Protein AF-A0AA41N9F9-F1 (afdb_monomer)

Foldseek 3Di:
DDPDPPPPPDDWDKDKDWDDDPFKIWIWMQIPVFKIKIKIWGNPDPFKIKMWIWMDGVPDIKTKIKMWGHPDPFKIWIWMAIPQGKIKIKIWGDPDVFKIKIKMWIARRVPNVDPDIDIDIDIGGDDDPPDDDDDDDDDDDD

Solvent-accessible surface area (backbone atoms only — not comparable to full-atom values): 8236 Å² total; per-residue (Å²): 137,84,80,79,77,74,77,74,74,79,80,83,47,73,48,76,54,71,50,77,58,99,46,41,36,42,40,35,35,33,40,69,87,55,38,39,37,37,37,40,40,35,49,78,52,100,41,36,36,38,35,39,39,39,36,38,40,91,95,47,76,49,41,36,43,35,39,38,36,47,80,44,102,50,28,37,42,32,43,35,40,36,80,85,38,39,39,36,41,37,40,37,36,50,79,53,97,38,34,37,42,34,41,36,38,42,38,44,63,85,51,68,89,52,90,83,62,48,75,49,78,45,79,47,78,48,86,80,85,86,78,80,81,94,85,85,72,94,80,80,92,127

Mean predicted aligned error: 10.53 Å

Radius of gyration: 23.29 Å; Cα contacts (8 Å, |Δi|>4): 265; chains: 1; bounding box: 56×52×60 Å

Secondary structure (DSSP, 8-state):
-------------EEEEEEE-SSEEEEEEEETTTEEEEEEEEE-SSSEEEEEEEEEETTEEEEEEEEEEEEETTEEEEEEEETT-EEEEEEEEEEETTEEEEEEEEEESSSTTSS--EEEEEEEE--------S-S------

pLDDT: mean 84.77, std 20.01, range [31.11, 98.5]

Nearest PDB structures (foldseek):
  5xdo-assembly1_B  TM=9.047E-01  e=8.700E-14  Homo sapiens
  7tcv-assembly1_XXX-2  TM=9.649E-01  e=5.721E-13  Mus musculus
  7nie-assembly1_C  TM=9.555E-01  e=2.739E-11  Sus scrofa
  4bum-assembly1_X-2  TM=9.420E-01  e=3.191E-11  Danio rerio
  6tir-assembly1_A  TM=8.338E-01  e=9.895E-12  Homo sapiens

Sequence (142 aa):
MNSEMALSQGTQSNFTVGYKTVKFQLHTNVNDRTEFGGSIYQKVNKKLETTIYLTWTAGNTCFEIATNYQIHPDACFSAKVNNSSLIVLVYIQILNSGVKLTLSALLDGKNFKASGHKLGLGLEFQAEMNTLPSLILDYFAI

Structure (mmCIF, N/CA/C/O backbone):
data_AF-A0AA41N9F9-F1
#
_entry.id   AF-A0AA41N9F9-F1
#
loop_
_atom_site.group_PDB
_atom_site.id
_atom_site.type_symbol
_atom_site.label_atom_id
_atom_site.label_alt_id
_atom_site.label_comp_id
_atom_site.labe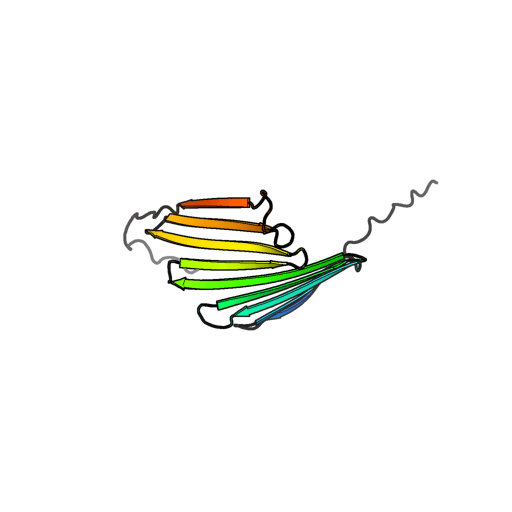l_asym_id
_atom_site.label_entity_id
_atom_site.label_seq_id
_atom_site.pdbx_PDB_ins_code
_atom_site.Cartn_x
_atom_site.Cartn_y
_atom_site.Cartn_z
_atom_site.occupancy
_atom_site.B_iso_or_equiv
_atom_site.auth_seq_id
_atom_site.auth_comp_id
_atom_site.auth_asym_id
_atom_site.auth_atom_id
_atom_site.pdbx_PDB_model_num
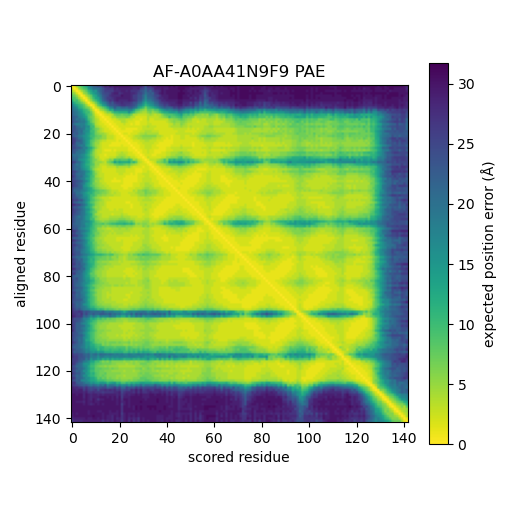ATOM 1 N N . MET A 1 1 ? 29.776 31.898 -41.547 1.00 36.81 1 MET A N 1
ATOM 2 C CA . MET A 1 1 ? 28.355 31.645 -41.240 1.00 36.81 1 MET A CA 1
ATOM 3 C C . MET A 1 1 ? 28.290 30.268 -40.599 1.00 36.81 1 MET A C 1
ATOM 5 O O . MET A 1 1 ? 28.230 29.281 -41.315 1.00 36.81 1 MET A O 1
ATOM 9 N N . ASN A 1 2 ? 28.458 30.198 -39.275 1.00 31.11 2 ASN A N 1
ATOM 10 C CA . ASN A 1 2 ? 28.388 28.941 -38.528 1.00 31.11 2 ASN A CA 1
ATOM 11 C C . ASN A 1 2 ? 26.936 28.754 -38.096 1.00 31.11 2 ASN A C 1
ATOM 13 O O . ASN A 1 2 ? 26.455 29.500 -37.249 1.00 31.11 2 ASN A O 1
ATOM 17 N N . SER A 1 3 ? 26.229 27.808 -38.709 1.00 31.16 3 SER A N 1
ATOM 18 C CA . SER A 1 3 ? 24.944 27.352 -38.191 1.00 31.16 3 SER A CA 1
ATOM 19 C C . SER A 1 3 ? 25.225 26.375 -37.053 1.00 31.16 3 SER A C 1
ATOM 21 O O . SER A 1 3 ? 25.568 25.217 -37.297 1.00 31.16 3 SER A O 1
ATOM 23 N N . GLU A 1 4 ? 25.123 26.848 -35.814 1.00 39.88 4 GLU A N 1
ATOM 24 C CA . GLU A 1 4 ? 24.995 25.962 -34.663 1.00 39.88 4 GLU A CA 1
ATOM 25 C C . GLU A 1 4 ? 23.732 25.120 -34.861 1.00 39.88 4 GLU A C 1
ATOM 27 O O . GLU A 1 4 ? 22.610 25.624 -34.901 1.00 39.88 4 GLU A O 1
ATOM 32 N N . MET A 1 5 ? 23.931 23.820 -35.059 1.00 39.16 5 MET A N 1
ATOM 33 C CA . MET A 1 5 ? 22.862 22.838 -35.070 1.00 39.16 5 MET A CA 1
ATOM 34 C C . MET A 1 5 ? 22.414 22.700 -33.613 1.00 39.16 5 MET A C 1
ATOM 36 O O . MET A 1 5 ? 23.044 21.991 -32.830 1.00 39.16 5 MET A O 1
ATOM 40 N N . ALA A 1 6 ? 21.385 23.456 -33.223 1.00 46.19 6 ALA A N 1
ATOM 41 C CA . ALA A 1 6 ? 20.743 23.286 -31.931 1.00 46.19 6 ALA A CA 1
ATOM 42 C C . ALA A 1 6 ? 20.308 21.819 -31.828 1.00 46.19 6 ALA A C 1
ATOM 44 O O . ALA A 1 6 ? 19.411 21.382 -32.549 1.00 46.19 6 ALA A O 1
ATOM 45 N N . LEU A 1 7 ? 20.994 21.047 -30.979 1.00 47.94 7 LEU A N 1
ATOM 46 C CA . LEU A 1 7 ? 20.578 19.709 -30.578 1.00 47.94 7 LEU A CA 1
ATOM 47 C C . LEU A 1 7 ? 19.143 19.849 -30.078 1.00 47.94 7 LEU A C 1
ATOM 49 O O . LEU A 1 7 ? 18.919 20.400 -29.001 1.00 47.94 7 LEU A O 1
ATOM 53 N N . SER A 1 8 ? 18.171 19.429 -30.886 1.00 53.19 8 SER A N 1
ATOM 54 C CA . SER A 1 8 ? 16.776 19.409 -30.477 1.00 53.19 8 SER A CA 1
ATOM 55 C C . SER A 1 8 ? 16.705 18.528 -29.235 1.00 53.19 8 SER A C 1
ATOM 57 O O . SER A 1 8 ? 16.849 17.307 -29.339 1.00 53.19 8 SER A O 1
ATOM 59 N N . GLN A 1 9 ? 16.571 19.149 -28.061 1.00 55.75 9 GLN A N 1
ATOM 60 C CA . GLN A 1 9 ? 16.298 18.446 -26.815 1.00 55.75 9 GLN A CA 1
ATOM 61 C C . GLN A 1 9 ? 15.128 17.505 -27.094 1.00 55.75 9 GLN A C 1
ATOM 63 O O . GLN A 1 9 ? 14.086 17.949 -27.581 1.00 55.75 9 GLN A O 1
ATOM 68 N N . GLY A 1 10 ? 15.352 16.204 -26.897 1.00 61.06 10 GLY A N 1
ATOM 69 C CA . GLY A 1 10 ? 14.377 15.173 -27.234 1.00 61.06 10 GLY A CA 1
ATOM 70 C C . GLY A 1 10 ? 13.013 15.534 -26.657 1.00 61.06 10 GLY A C 1
ATOM 71 O O . GLY A 1 10 ? 12.893 15.823 -25.468 1.00 61.06 10 GLY A O 1
ATOM 72 N N . THR A 1 11 ? 11.996 15.589 -27.512 1.00 71.12 11 THR A N 1
ATOM 73 C CA . THR A 1 11 ? 10.636 15.914 -27.087 1.00 71.12 11 THR A CA 1
ATOM 74 C C . THR A 1 11 ? 10.108 14.771 -26.230 1.00 71.12 11 THR A C 1
ATOM 76 O O . THR A 1 11 ? 9.909 13.669 -26.741 1.00 71.12 11 THR A O 1
ATOM 79 N N . GLN A 1 12 ? 9.879 15.036 -24.943 1.00 75.69 12 GLN A N 1
ATOM 80 C CA . GLN A 1 12 ? 9.187 14.092 -24.072 1.00 75.69 12 GLN A CA 1
ATOM 81 C C . GLN A 1 12 ? 7.740 13.936 -24.546 1.00 75.69 12 GLN A C 1
ATOM 83 O O . GLN A 1 12 ? 7.044 14.923 -24.800 1.00 75.69 12 GLN A O 1
ATOM 88 N N . SER A 1 13 ? 7.287 12.698 -24.694 1.00 81.50 13 SER A N 1
ATOM 89 C CA . SER A 1 13 ? 5.952 12.367 -25.167 1.00 81.50 13 SER A CA 1
ATOM 90 C C . SER A 1 13 ? 5.364 11.262 -24.306 1.00 81.50 13 SER A C 1
ATOM 92 O O . SER A 1 13 ? 5.823 10.121 -24.327 1.00 81.50 13 SER A O 1
ATOM 94 N N . ASN A 1 14 ? 4.317 11.619 -23.566 1.00 87.94 14 ASN A N 1
ATOM 95 C CA . ASN A 1 14 ? 3.603 10.712 -22.682 1.00 87.94 14 ASN A CA 1
ATOM 96 C C . ASN A 1 14 ? 2.193 10.493 -23.228 1.00 87.94 14 ASN A C 1
ATOM 98 O O . ASN A 1 14 ? 1.443 11.449 -23.435 1.00 87.94 14 ASN A O 1
ATOM 102 N N . PHE A 1 15 ? 1.831 9.235 -23.452 1.00 90.56 15 PHE A N 1
ATOM 103 C CA . PHE A 1 15 ? 0.498 8.834 -23.881 1.00 90.56 15 PHE A CA 1
ATOM 104 C C . PHE A 1 15 ? -0.166 8.043 -22.770 1.00 90.56 15 PHE A C 1
ATOM 106 O O . PHE A 1 15 ? 0.398 7.066 -22.291 1.00 90.56 15 PHE A O 1
ATOM 113 N N . THR A 1 16 ? -1.387 8.421 -22.408 1.00 92.69 16 THR A N 1
ATOM 114 C CA . THR A 1 16 ? -2.172 7.736 -21.384 1.00 92.69 16 THR A CA 1
ATOM 115 C C . THR A 1 16 ? -3.541 7.388 -21.936 1.00 92.69 16 THR A C 1
ATOM 117 O O . THR A 1 16 ? -4.247 8.245 -22.463 1.00 92.69 16 THR A O 1
ATOM 120 N N . VAL A 1 17 ? -3.939 6.132 -21.764 1.00 94.00 17 VAL A N 1
ATOM 121 C CA . VAL A 1 17 ? -5.287 5.654 -22.065 1.00 94.00 17 VAL A CA 1
ATOM 122 C C . VAL A 1 17 ? -5.833 4.975 -20.823 1.00 94.00 17 VAL A C 1
ATOM 124 O O . VAL A 1 17 ? -5.181 4.114 -20.232 1.00 94.00 17 VAL A O 1
ATOM 127 N N . GLY A 1 18 ? -7.040 5.354 -20.421 1.00 95.31 18 GLY A N 1
ATOM 128 C CA . GLY A 1 18 ? -7.693 4.778 -19.258 1.00 95.31 18 GLY A CA 1
ATOM 129 C C . GLY A 1 18 ? -9.183 4.572 -19.469 1.00 95.31 18 GLY A C 1
ATOM 130 O O . GLY A 1 18 ? -9.817 5.226 -20.292 1.00 95.31 18 GLY A O 1
ATOM 131 N N . TYR A 1 19 ? -9.736 3.654 -18.691 1.00 94.75 19 TYR A N 1
ATOM 132 C CA . TYR A 1 19 ? -11.157 3.368 -18.612 1.00 94.75 19 TYR A CA 1
ATOM 133 C C . TYR A 1 19 ? -11.577 3.386 -17.147 1.00 94.75 19 TYR A C 1
ATOM 135 O O . TYR A 1 19 ? -10.936 2.756 -16.309 1.00 94.75 19 TYR A O 1
ATOM 143 N N . LYS A 1 20 ? -12.652 4.101 -16.818 1.00 96.62 20 LYS A N 1
ATOM 144 C CA . LYS A 1 20 ? -13.102 4.281 -15.436 1.00 96.62 20 LYS A CA 1
ATOM 145 C C . LYS A 1 20 ? -14.594 4.027 -15.308 1.00 96.62 20 LYS A C 1
ATOM 147 O O . LYS A 1 20 ? -15.407 4.573 -16.041 1.00 96.62 20 LYS A O 1
ATOM 152 N N . THR A 1 21 ? -14.932 3.241 -14.299 1.00 95.81 21 THR A N 1
ATOM 153 C CA . THR A 1 21 ? -16.285 3.023 -13.789 1.00 95.81 21 THR A CA 1
ATOM 154 C C . THR A 1 21 ? -16.301 3.303 -12.283 1.00 95.81 21 THR A C 1
ATOM 156 O O . THR A 1 21 ? -15.273 3.630 -11.688 1.00 95.81 21 THR A O 1
ATOM 159 N N . VAL A 1 22 ? -17.454 3.126 -11.633 1.00 92.81 22 VAL A N 1
ATOM 160 C CA . VAL A 1 22 ? -17.592 3.290 -10.174 1.00 92.81 22 VAL A CA 1
ATOM 161 C C . VAL A 1 22 ? -16.727 2.298 -9.382 1.00 92.81 22 VAL A C 1
ATOM 163 O O . VAL A 1 22 ? -16.232 2.639 -8.312 1.00 92.81 22 VAL A O 1
ATOM 166 N N . LYS A 1 23 ? -16.547 1.066 -9.878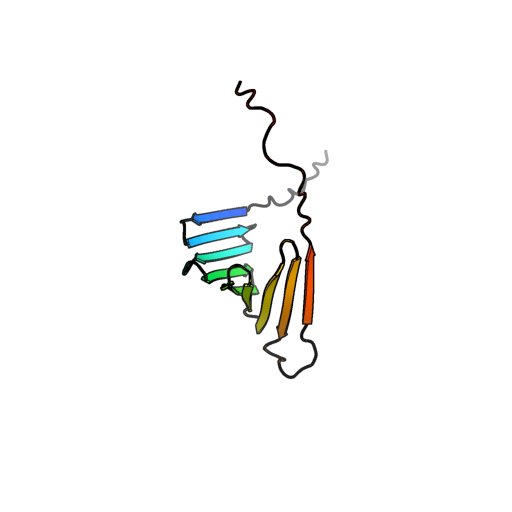 1.00 94.94 23 LYS A N 1
ATOM 167 C CA . LYS A 1 23 ? -15.850 -0.010 -9.145 1.00 94.94 23 LYS A CA 1
ATOM 168 C C . LYS A 1 23 ? -14.551 -0.476 -9.789 1.00 94.94 23 LYS A C 1
ATOM 170 O O . LYS A 1 23 ? -13.874 -1.324 -9.224 1.00 94.94 23 LYS A O 1
ATOM 175 N N . PHE A 1 24 ? -14.217 0.027 -10.965 1.00 95.88 24 PHE A N 1
ATOM 176 C CA . PHE A 1 24 ? -13.092 -0.467 -11.743 1.00 95.88 24 PHE A CA 1
ATOM 177 C C . PHE A 1 24 ? -12.437 0.678 -12.496 1.00 95.88 24 PHE A C 1
ATOM 179 O O . PHE A 1 24 ? -13.142 1.471 -13.123 1.00 95.88 24 PHE A O 1
ATOM 186 N N . GLN A 1 25 ? -11.112 0.748 -12.449 1.00 97.31 25 GLN A N 1
ATOM 187 C CA . GLN A 1 25 ? -10.324 1.670 -13.254 1.00 97.31 25 GLN A CA 1
ATOM 188 C C . GLN A 1 25 ? -9.179 0.894 -13.892 1.00 97.31 25 GLN A C 1
ATOM 190 O O . GLN A 1 25 ? -8.448 0.193 -13.201 1.00 97.31 25 GLN A O 1
ATOM 195 N N . LEU A 1 26 ? -9.031 1.032 -15.200 1.00 96.00 26 LEU A N 1
ATOM 196 C CA . LEU A 1 26 ? -7.868 0.602 -15.956 1.00 96.00 26 LEU A CA 1
ATOM 197 C C . LEU A 1 26 ? -7.136 1.860 -16.398 1.00 96.00 26 LEU A C 1
ATOM 199 O O . LEU A 1 26 ? -7.753 2.783 -16.922 1.00 96.00 26 LEU A O 1
ATOM 203 N N . HIS A 1 27 ? -5.830 1.894 -16.210 1.00 96.19 27 HIS A N 1
ATOM 204 C CA . HIS A 1 27 ? -4.982 2.982 -16.663 1.00 96.19 27 HIS A CA 1
ATOM 205 C C . HIS A 1 27 ? -3.754 2.363 -17.315 1.00 96.19 27 HIS A C 1
ATOM 207 O O . HIS A 1 27 ? -3.115 1.509 -16.722 1.00 96.19 27 HIS A O 1
ATOM 213 N N . THR A 1 28 ? -3.445 2.768 -18.537 1.00 95.00 28 THR A N 1
ATOM 214 C CA . THR A 1 28 ? -2.229 2.402 -19.261 1.00 95.00 28 THR A CA 1
ATOM 215 C C . THR A 1 28 ? -1.517 3.667 -19.703 1.00 95.00 28 THR A C 1
ATOM 217 O O . THR A 1 28 ? -2.173 4.639 -20.083 1.00 95.00 28 THR A O 1
ATOM 220 N N . ASN A 1 29 ? -0.194 3.672 -19.642 1.00 93.12 29 ASN A N 1
ATOM 221 C CA . ASN A 1 29 ? 0.614 4.793 -20.084 1.00 93.12 29 ASN A CA 1
ATOM 222 C C . ASN A 1 29 ? 1.863 4.316 -20.824 1.00 93.12 29 ASN A C 1
ATOM 224 O O . ASN A 1 29 ? 2.371 3.223 -20.584 1.00 93.12 29 ASN A O 1
ATOM 228 N N . VAL A 1 30 ? 2.348 5.159 -21.725 1.00 91.81 30 VAL A N 1
ATOM 229 C CA . VAL A 1 30 ? 3.610 4.994 -22.436 1.00 91.81 30 VAL A CA 1
ATOM 230 C C . VAL A 1 30 ? 4.355 6.312 -22.338 1.00 91.81 30 VAL A C 1
ATOM 232 O O . VAL A 1 30 ? 3.854 7.327 -22.821 1.00 91.81 30 VAL A O 1
ATOM 235 N N . ASN A 1 31 ? 5.537 6.288 -21.735 1.00 88.69 31 ASN A N 1
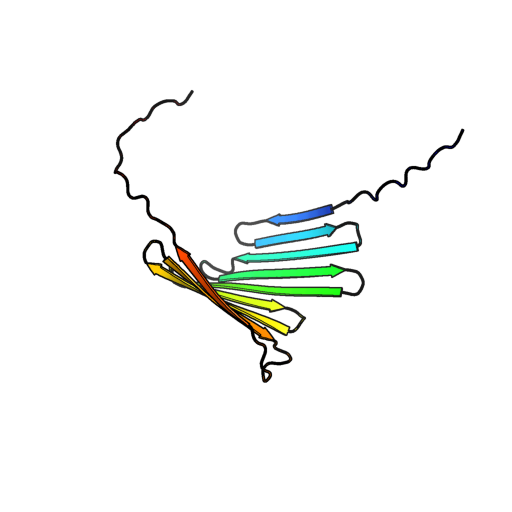ATOM 236 C CA . ASN A 1 31 ? 6.406 7.447 -21.599 1.00 88.69 31 ASN A CA 1
ATOM 237 C C . ASN A 1 31 ? 7.599 7.273 -22.535 1.00 88.69 31 ASN A C 1
ATOM 239 O O . ASN A 1 31 ? 8.273 6.240 -22.508 1.00 88.69 31 ASN A O 1
ATOM 243 N N . ASP A 1 32 ? 7.818 8.254 -23.408 1.00 85.25 32 ASP A N 1
ATOM 244 C CA . ASP A 1 32 ? 8.979 8.362 -24.299 1.00 85.25 32 ASP A CA 1
ATOM 245 C C . ASP A 1 32 ? 9.262 7.106 -25.148 1.00 85.25 32 ASP A C 1
ATOM 247 O O . ASP A 1 32 ? 10.368 6.902 -25.647 1.00 85.25 32 ASP A O 1
ATOM 251 N N . ARG A 1 33 ? 8.231 6.269 -25.359 1.00 80.69 33 ARG A N 1
ATOM 252 C CA . ARG A 1 33 ? 8.264 4.957 -26.046 1.00 80.69 33 ARG A CA 1
ATOM 253 C C . ARG A 1 33 ? 9.138 3.889 -25.375 1.00 80.69 33 ARG A C 1
ATOM 255 O O . ARG A 1 33 ? 9.259 2.792 -25.917 1.00 80.69 33 ARG A O 1
ATOM 262 N N . THR A 1 34 ? 9.745 4.188 -24.234 1.00 86.88 34 THR A N 1
ATOM 263 C CA . THR A 1 34 ? 10.710 3.318 -23.547 1.00 86.88 34 THR A CA 1
ATOM 264 C C . THR A 1 34 ? 10.164 2.766 -22.240 1.00 86.88 34 THR A C 1
ATOM 266 O O . THR A 1 34 ? 10.567 1.673 -21.834 1.00 86.88 34 THR A O 1
ATOM 269 N N . GLU A 1 35 ? 9.229 3.478 -21.612 1.00 90.56 35 GLU A N 1
ATOM 270 C CA . GLU A 1 35 ? 8.569 3.043 -20.390 1.00 90.56 35 GLU A CA 1
ATOM 271 C C . GLU A 1 35 ? 7.089 2.820 -20.633 1.00 90.56 35 GLU A C 1
ATOM 273 O O . GLU A 1 35 ? 6.383 3.668 -21.177 1.00 90.56 35 GLU A O 1
ATOM 278 N N . PHE A 1 36 ? 6.611 1.669 -20.197 1.00 94.25 36 PHE A N 1
ATOM 279 C CA . PHE A 1 36 ? 5.228 1.273 -20.339 1.00 94.25 36 PHE A CA 1
ATOM 280 C C . PHE A 1 36 ? 4.683 0.967 -18.956 1.00 94.25 36 PHE A C 1
ATOM 282 O O . PHE A 1 36 ? 5.314 0.261 -18.170 1.00 94.25 36 PHE A O 1
ATOM 289 N N . GLY A 1 37 ? 3.508 1.498 -18.657 1.00 95.44 37 GLY A N 1
ATOM 290 C CA . GLY A 1 37 ? 2.843 1.317 -17.382 1.00 95.44 37 GLY A CA 1
ATOM 291 C C . GLY A 1 37 ? 1.391 0.913 -17.561 1.00 95.44 37 GLY A C 1
ATOM 292 O O . GLY A 1 37 ? 0.738 1.193 -18.567 1.00 95.44 37 GLY A O 1
ATOM 293 N N . GLY A 1 38 ? 0.891 0.207 -16.562 1.00 96.38 38 GLY A N 1
ATOM 294 C CA . GLY A 1 38 ? -0.461 -0.296 -16.485 1.00 96.38 38 GLY A CA 1
ATOM 295 C C . GLY A 1 38 ? -0.877 -0.409 -15.029 1.00 96.38 38 GLY A C 1
ATOM 296 O O . GLY A 1 38 ? -0.116 -0.877 -14.189 1.00 96.38 38 GLY A O 1
ATOM 297 N N . SER A 1 39 ? -2.097 -0.011 -14.709 1.00 97.19 39 SER A N 1
ATOM 298 C CA . SER A 1 39 ? -2.687 -0.277 -13.411 1.00 97.19 39 SER A CA 1
ATOM 299 C C . SER A 1 39 ? -4.156 -0.629 -13.531 1.00 97.19 39 SER A C 1
ATOM 301 O O . SER A 1 39 ? -4.878 -0.132 -14.397 1.00 97.19 39 SER A O 1
ATOM 303 N N . ILE A 1 40 ? -4.580 -1.523 -12.651 1.00 97.62 40 ILE A N 1
ATOM 304 C CA . ILE A 1 40 ? -5.963 -1.938 -12.496 1.00 97.62 40 ILE A CA 1
ATOM 305 C C . ILE A 1 40 ? -6.334 -1.658 -11.054 1.00 97.62 40 ILE A C 1
ATOM 307 O O . ILE A 1 40 ? -5.777 -2.270 -10.152 1.00 97.62 40 ILE A O 1
ATOM 311 N N . TYR A 1 41 ? -7.285 -0.764 -10.835 1.00 97.94 41 TYR A N 1
ATOM 312 C CA . TYR A 1 41 ? -7.941 -0.584 -9.551 1.00 97.94 41 TYR A CA 1
ATOM 313 C C . TYR A 1 41 ? -9.302 -1.269 -9.584 1.00 97.94 41 TYR A C 1
ATOM 315 O O . TYR A 1 41 ? -10.078 -1.094 -10.526 1.00 97.94 41 TYR A O 1
ATOM 323 N N . GLN A 1 42 ? -9.621 -2.001 -8.525 1.00 97.75 42 GLN A N 1
ATOM 324 C CA . GLN A 1 42 ? -10.893 -2.677 -8.362 1.00 97.75 42 GLN A CA 1
ATOM 325 C C . GLN A 1 42 ? -11.419 -2.519 -6.935 1.00 97.75 42 GLN A C 1
ATOM 327 O O . GLN A 1 42 ? -10.823 -2.980 -5.964 1.00 97.75 42 GLN A O 1
ATOM 332 N N . LYS A 1 43 ? -12.608 -1.932 -6.817 1.00 97.75 43 LYS A N 1
ATOM 333 C CA . LYS A 1 43 ? -13.413 -1.936 -5.599 1.00 97.75 43 LYS A CA 1
ATOM 334 C C . LYS A 1 43 ? -14.236 -3.220 -5.558 1.00 97.75 43 LYS A C 1
ATOM 336 O O . LYS A 1 43 ? -15.323 -3.295 -6.136 1.00 97.75 43 LYS A O 1
ATOM 341 N N . VAL A 1 44 ? -13.699 -4.238 -4.890 1.00 96.81 44 VAL A N 1
ATOM 342 C CA . VAL A 1 44 ? -14.298 -5.578 -4.802 1.00 96.81 44 VAL A CA 1
ATOM 343 C C . VAL A 1 44 ? -15.613 -5.520 -4.026 1.00 96.81 44 VAL A C 1
ATOM 345 O O . VAL A 1 44 ? -16.635 -6.048 -4.464 1.00 96.81 44 VAL A O 1
ATOM 348 N N . ASN A 1 45 ? -15.615 -4.829 -2.885 1.00 96.06 45 ASN A N 1
ATOM 349 C CA . ASN A 1 45 ? -16.817 -4.583 -2.091 1.00 96.06 45 ASN A CA 1
ATOM 350 C C . ASN A 1 45 ? -16.702 -3.252 -1.317 1.00 96.06 45 ASN A C 1
ATOM 352 O O . ASN A 1 45 ? -15.873 -2.407 -1.643 1.00 96.06 45 ASN A O 1
ATOM 356 N N . LYS A 1 46 ? -17.574 -3.013 -0.326 1.00 95.62 46 LYS A N 1
ATOM 357 C CA . LYS A 1 46 ? -17.549 -1.767 0.466 1.00 95.62 46 LYS A CA 1
ATOM 358 C C . LYS A 1 46 ? -16.293 -1.622 1.337 1.00 95.62 46 LYS A C 1
ATOM 360 O O . LYS A 1 46 ? -15.944 -0.498 1.661 1.00 95.62 46 LYS A O 1
ATOM 365 N N . LYS A 1 47 ? -15.660 -2.738 1.705 1.00 96.81 47 LYS A N 1
ATOM 366 C CA . LYS A 1 47 ? -14.516 -2.819 2.621 1.00 96.81 47 LYS A CA 1
ATOM 367 C C . LYS A 1 47 ? -13.198 -3.154 1.926 1.00 96.81 47 LYS A C 1
ATOM 369 O O . LYS A 1 47 ? -12.153 -2.822 2.460 1.00 96.81 47 LYS A O 1
ATOM 374 N N . LEU A 1 48 ? -13.231 -3.838 0.783 1.00 97.38 48 LEU A N 1
ATOM 375 C CA . LEU A 1 48 ? -12.046 -4.342 0.095 1.00 97.38 48 LEU A CA 1
ATOM 376 C C . LEU A 1 48 ? -11.847 -3.656 -1.253 1.00 97.38 48 LEU A C 1
ATOM 378 O O . LEU A 1 48 ? -12.712 -3.713 -2.134 1.00 97.38 48 LEU A O 1
ATOM 382 N N . GLU A 1 49 ? -10.656 -3.100 -1.418 1.00 97.62 49 GLU A N 1
ATOM 383 C CA . GLU A 1 49 ? -10.150 -2.533 -2.659 1.00 97.62 49 GLU A CA 1
ATOM 384 C C . GLU A 1 49 ? -8.822 -3.207 -3.013 1.00 97.62 49 GLU A C 1
ATOM 386 O O . GLU A 1 49 ? -8.065 -3.642 -2.143 1.00 97.62 49 GLU A O 1
ATOM 391 N N . THR A 1 50 ? -8.550 -3.367 -4.300 1.00 97.81 50 THR A N 1
ATOM 392 C CA . THR A 1 50 ? -7.342 -4.020 -4.808 1.00 97.81 50 THR A CA 1
ATOM 393 C C . THR A 1 50 ? -6.801 -3.218 -5.971 1.00 97.81 50 THR A C 1
ATOM 395 O O . THR A 1 50 ? -7.561 -2.735 -6.807 1.00 97.81 50 THR A O 1
ATOM 398 N N . THR A 1 51 ? -5.484 -3.098 -6.026 1.00 97.75 51 THR A N 1
ATOM 399 C CA . THR A 1 51 ? -4.767 -2.426 -7.095 1.00 97.75 51 THR A CA 1
ATOM 400 C C . THR A 1 51 ? -3.672 -3.344 -7.597 1.00 97.75 51 THR A C 1
ATOM 402 O O . THR A 1 51 ? -2.878 -3.859 -6.817 1.00 97.75 51 THR A O 1
ATOM 405 N N . ILE A 1 52 ? -3.611 -3.533 -8.904 1.00 97.50 52 ILE A N 1
ATOM 406 C CA . ILE A 1 52 ? -2.492 -4.169 -9.585 1.00 97.50 52 ILE A CA 1
ATOM 407 C C . ILE A 1 52 ? -1.757 -3.067 -10.328 1.00 97.50 52 ILE A C 1
ATOM 409 O O . ILE A 1 52 ? -2.388 -2.232 -10.974 1.00 97.50 52 ILE A O 1
ATOM 413 N N . TYR A 1 53 ? -0.439 -3.064 -10.230 1.00 96.31 53 TYR A N 1
ATOM 414 C CA . TYR A 1 53 ? 0.4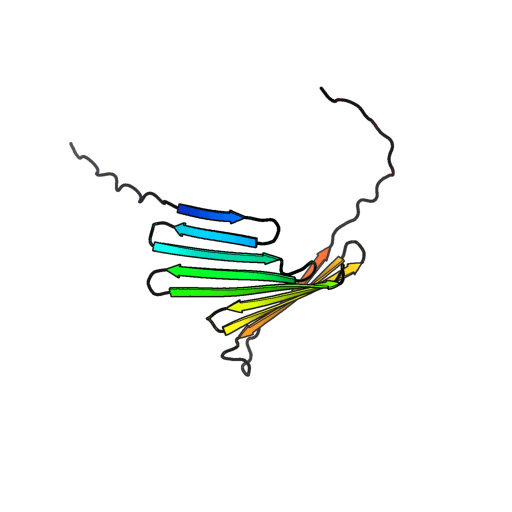33 -2.130 -10.913 1.00 96.31 53 TYR A CA 1
ATOM 415 C C . TYR A 1 53 ? 1.493 -2.920 -11.674 1.00 96.31 53 TYR A C 1
ATOM 417 O O . TYR A 1 53 ? 2.125 -3.823 -11.132 1.00 96.31 53 TYR A O 1
ATOM 425 N N . LEU A 1 54 ? 1.668 -2.597 -12.944 1.00 96.44 54 LEU A N 1
ATOM 426 C CA . LEU A 1 54 ? 2.666 -3.173 -13.824 1.00 96.44 54 LEU A CA 1
ATOM 427 C C . LEU A 1 54 ? 3.395 -2.017 -14.495 1.00 96.44 54 LEU A C 1
ATOM 429 O O . LEU A 1 54 ? 2.781 -1.127 -15.071 1.00 96.44 54 LEU A O 1
ATOM 433 N N . THR A 1 55 ? 4.713 -2.016 -14.442 1.00 95.50 55 THR A N 1
ATOM 434 C CA . THR A 1 55 ? 5.536 -1.110 -15.239 1.00 95.50 55 THR A CA 1
ATOM 435 C C . THR A 1 55 ? 6.693 -1.897 -15.792 1.00 95.50 55 THR A C 1
ATOM 437 O O . THR A 1 55 ? 7.279 -2.715 -15.088 1.00 95.50 55 THR A O 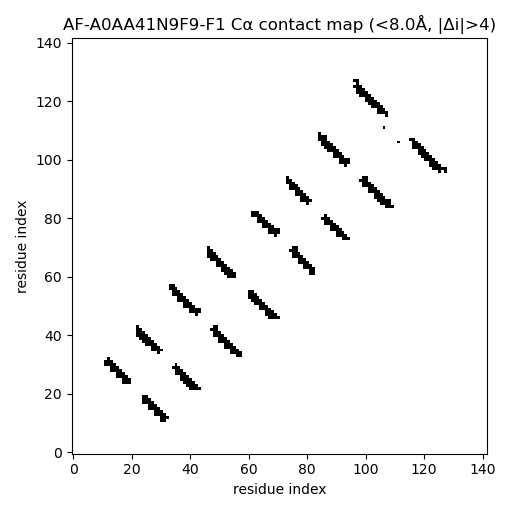1
ATOM 440 N N . TRP A 1 56 ? 7.038 -1.668 -17.046 1.00 94.50 56 TRP A N 1
ATOM 441 C CA . TRP A 1 56 ? 8.219 -2.263 -17.631 1.00 94.50 56 TRP A CA 1
ATOM 442 C C . TRP A 1 56 ? 8.956 -1.263 -18.504 1.00 94.50 56 TRP A C 1
ATOM 444 O O . TRP A 1 56 ? 8.379 -0.369 -19.122 1.00 94.50 56 TRP A O 1
ATOM 454 N N . THR A 1 57 ? 10.262 -1.454 -18.537 1.00 93.00 57 THR A N 1
ATOM 455 C CA . THR A 1 57 ? 11.193 -0.813 -19.457 1.00 93.00 57 THR A CA 1
ATOM 456 C C . THR A 1 57 ? 12.027 -1.916 -20.104 1.00 93.00 57 THR A C 1
ATOM 458 O O . THR A 1 57 ? 11.898 -3.098 -19.760 1.00 93.00 57 THR A O 1
ATOM 461 N N . ALA A 1 58 ? 12.884 -1.577 -21.066 1.00 89.31 58 ALA A N 1
ATOM 462 C CA . ALA A 1 58 ? 13.793 -2.562 -21.643 1.00 89.31 58 ALA A CA 1
ATOM 463 C C . ALA A 1 58 ? 14.676 -3.197 -20.545 1.00 89.31 58 ALA A C 1
ATOM 465 O O . ALA A 1 58 ? 15.521 -2.533 -19.952 1.00 89.31 58 ALA A O 1
ATOM 466 N N . GLY A 1 59 ? 14.469 -4.489 -20.273 1.00 87.19 59 GLY A N 1
ATOM 467 C CA . GLY A 1 59 ? 15.262 -5.263 -19.312 1.00 87.19 59 GLY A CA 1
ATOM 468 C C . GLY A 1 59 ? 14.806 -5.196 -17.851 1.00 87.19 59 GLY A C 1
ATOM 469 O O . GLY A 1 59 ? 15.426 -5.846 -17.013 1.00 87.19 59 GLY A O 1
ATOM 470 N N . ASN A 1 60 ? 13.729 -4.474 -17.525 1.00 91.75 60 ASN A N 1
ATOM 471 C CA . ASN A 1 60 ? 13.194 -4.436 -16.165 1.00 91.75 60 ASN A CA 1
ATOM 472 C C . ASN A 1 60 ? 11.664 -4.476 -16.153 1.00 91.75 60 ASN A C 1
ATOM 474 O O . ASN A 1 60 ? 10.993 -3.844 -16.965 1.00 91.75 60 ASN A O 1
ATOM 478 N N . THR A 1 61 ? 11.096 -5.198 -15.195 1.00 94.12 61 THR A N 1
ATOM 479 C CA . THR A 1 61 ? 9.651 -5.239 -14.962 1.00 94.12 61 THR A CA 1
ATOM 480 C C . THR A 1 61 ? 9.405 -5.085 -13.473 1.00 94.12 61 THR A C 1
ATOM 482 O O . THR A 1 61 ? 9.968 -5.819 -12.667 1.00 94.12 61 THR A O 1
ATOM 485 N N . CYS A 1 62 ? 8.555 -4.136 -13.111 1.00 94.25 62 CYS A N 1
ATOM 486 C CA . CYS A 1 62 ? 8.008 -3.960 -11.780 1.00 94.25 62 CYS A CA 1
ATOM 487 C C . CYS A 1 62 ? 6.553 -4.417 -11.812 1.00 94.25 62 CYS A C 1
ATOM 489 O O . CYS A 1 62 ? 5.745 -3.883 -12.570 1.00 94.25 62 CYS A O 1
ATOM 491 N N . PHE A 1 63 ? 6.225 -5.415 -11.005 1.00 96.06 63 PHE A N 1
ATOM 492 C CA . PHE A 1 63 ? 4.859 -5.884 -10.835 1.00 96.06 63 PHE A CA 1
ATOM 493 C C . PHE A 1 63 ? 4.511 -5.829 -9.359 1.00 96.06 63 PHE A C 1
ATOM 495 O O . PHE A 1 63 ? 5.228 -6.401 -8.537 1.00 96.06 63 PHE A O 1
ATOM 502 N N . GLU A 1 64 ? 3.418 -5.152 -9.031 1.00 97.38 64 GLU A N 1
ATOM 503 C CA . GLU A 1 64 ? 2.962 -4.947 -7.667 1.00 97.38 64 GLU A CA 1
ATOM 504 C C . GLU A 1 64 ? 1.469 -5.245 -7.543 1.00 97.38 64 GLU A C 1
ATOM 506 O O . GLU A 1 64 ? 0.664 -4.886 -8.401 1.00 97.38 64 GLU A O 1
ATOM 511 N N . ILE A 1 65 ? 1.091 -5.873 -6.436 1.00 97.88 65 ILE A N 1
ATOM 512 C CA . ILE A 1 65 ? -0.303 -6.052 -6.041 1.00 97.88 65 ILE A CA 1
ATOM 513 C C . ILE A 1 65 ? -0.456 -5.406 -4.677 1.00 97.88 65 ILE A C 1
ATOM 515 O O . ILE A 1 65 ? 0.287 -5.719 -3.750 1.00 97.88 65 ILE A O 1
ATOM 519 N N . ALA A 1 66 ? -1.424 -4.512 -4.550 1.00 98.00 66 ALA A N 1
ATOM 520 C CA . ALA A 1 66 ? -1.792 -3.867 -3.309 1.00 98.00 66 ALA A CA 1
ATOM 521 C C . ALA A 1 66 ? -3.260 -4.140 -3.000 1.00 98.00 66 ALA A C 1
ATOM 523 O O . ALA A 1 66 ? -4.111 -4.191 -3.882 1.00 98.00 66 ALA A O 1
ATOM 524 N N . THR A 1 67 ? -3.565 -4.300 -1.726 1.00 97.88 67 THR A N 1
ATOM 525 C CA . THR A 1 67 ? -4.920 -4.476 -1.219 1.00 97.88 67 THR A CA 1
ATOM 526 C C . THR A 1 67 ? -5.127 -3.526 -0.065 1.00 97.88 67 THR A C 1
ATOM 528 O O . THR A 1 67 ? -4.207 -3.261 0.711 1.00 97.88 67 THR A O 1
ATOM 531 N N . ASN A 1 68 ? -6.344 -3.013 0.035 1.00 97.31 68 ASN A N 1
ATOM 532 C CA . ASN A 1 68 ? -6.769 -2.198 1.148 1.00 97.31 68 ASN A CA 1
ATOM 533 C C . ASN A 1 68 ? -8.075 -2.752 1.704 1.00 97.31 68 ASN A C 1
ATOM 535 O O . ASN A 1 68 ? -9.066 -2.860 0.981 1.00 97.31 68 ASN A O 1
ATOM 539 N N . TYR A 1 69 ? -8.058 -3.128 2.975 1.00 98.00 69 TYR A N 1
ATOM 540 C CA . TYR A 1 69 ? -9.163 -3.767 3.660 1.00 98.00 69 TYR A CA 1
ATOM 541 C C . TYR A 1 69 ? -9.573 -2.967 4.892 1.00 98.00 69 TYR A C 1
ATOM 543 O O . TYR A 1 69 ? -8.870 -2.914 5.900 1.00 98.00 69 TYR A O 1
ATOM 551 N N . GLN A 1 70 ? -10.757 -2.374 4.825 1.00 97.56 70 GLN A N 1
ATOM 552 C CA . GLN A 1 70 ? -11.393 -1.711 5.947 1.00 97.56 70 GLN A CA 1
ATOM 553 C C . GLN A 1 70 ? -11.999 -2.762 6.884 1.00 97.56 70 GLN A C 1
ATOM 555 O O . GLN A 1 70 ? -13.061 -3.330 6.617 1.00 97.56 70 GLN A O 1
ATOM 560 N N . ILE A 1 71 ? -11.324 -3.016 8.002 1.00 95.75 71 ILE A N 1
ATOM 561 C CA . ILE A 1 71 ? -11.784 -3.957 9.028 1.00 95.75 71 ILE A CA 1
ATOM 562 C C . ILE A 1 71 ? -13.002 -3.351 9.744 1.00 95.75 71 ILE A C 1
ATOM 564 O O . ILE A 1 71 ? -14.066 -3.980 9.830 1.00 95.75 71 ILE A O 1
ATOM 568 N N . HIS A 1 72 ? -12.857 -2.092 10.165 1.00 93.75 72 HIS A N 1
ATOM 569 C CA . HIS A 1 72 ? -13.843 -1.277 10.879 1.00 93.75 72 HIS A CA 1
ATOM 570 C C . HIS A 1 72 ? -13.845 0.155 10.306 1.00 93.75 72 HIS A C 1
ATOM 572 O O . HIS A 1 72 ? -12.853 0.539 9.687 1.00 93.75 72 HIS A O 1
ATOM 578 N N . PRO A 1 73 ? -14.898 0.974 10.502 1.00 92.44 73 PRO A N 1
ATOM 579 C CA . PRO A 1 73 ? -14.850 2.412 10.216 1.00 92.44 73 PRO A CA 1
ATOM 580 C C . PRO A 1 73 ? -13.547 3.107 10.644 1.00 92.44 73 PRO A C 1
ATOM 582 O O . PRO A 1 73 ? -12.990 3.871 9.863 1.00 92.44 73 PRO A O 1
ATOM 585 N N . ASP A 1 74 ? -13.020 2.727 11.809 1.00 94.69 74 ASP A N 1
ATOM 586 C CA . ASP A 1 74 ? -11.833 3.323 12.434 1.00 94.69 74 ASP A CA 1
ATOM 587 C C . ASP A 1 74 ? -10.550 2.503 12.247 1.00 94.69 74 ASP A C 1
ATOM 589 O O . ASP A 1 74 ? -9.516 2.843 12.815 1.00 94.69 74 ASP A O 1
ATOM 593 N N . ALA A 1 75 ? -10.593 1.399 11.496 1.00 95.81 75 ALA A N 1
ATOM 594 C CA . ALA A 1 75 ? -9.453 0.497 11.357 1.00 95.81 75 ALA A CA 1
ATOM 595 C C . ALA A 1 75 ? -9.302 -0.032 9.931 1.00 95.81 75 ALA A C 1
ATOM 597 O O . ALA A 1 75 ? -10.229 -0.604 9.347 1.00 95.81 75 ALA A O 1
ATOM 598 N N . CYS A 1 76 ? -8.094 0.096 9.392 1.00 96.94 76 CYS A N 1
ATOM 599 C CA . CYS A 1 76 ? -7.762 -0.314 8.038 1.00 96.94 76 CYS A CA 1
ATOM 600 C C . CYS A 1 76 ? -6.484 -1.148 8.021 1.00 96.94 76 CYS A C 1
ATOM 602 O O . CYS A 1 76 ? -5.524 -0.850 8.726 1.00 96.94 76 CYS A O 1
ATOM 604 N N . PHE A 1 77 ? -6.464 -2.177 7.186 1.00 97.94 77 PHE A N 1
ATOM 605 C CA . PHE A 1 77 ? -5.288 -2.987 6.926 1.00 97.94 77 PHE A CA 1
ATOM 606 C C . PHE A 1 77 ? -4.972 -2.961 5.440 1.00 97.94 77 PHE A C 1
ATOM 608 O O . PHE A 1 77 ? -5.840 -3.223 4.610 1.00 97.94 77 PHE A O 1
ATOM 615 N N . SER A 1 78 ? -3.724 -2.675 5.101 1.00 98.12 78 SER A N 1
ATOM 616 C CA . SER A 1 78 ? -3.250 -2.682 3.727 1.00 98.12 78 SER A CA 1
ATOM 617 C C . SER A 1 78 ? -2.066 -3.624 3.593 1.00 98.12 78 SER A C 1
ATOM 619 O O . SER A 1 78 ? -1.189 -3.680 4.455 1.00 98.12 78 SER A O 1
ATOM 621 N N . ALA A 1 79 ? -2.021 -4.343 2.480 1.00 98.12 79 ALA A N 1
ATOM 622 C CA . ALA A 1 79 ? -0.897 -5.194 2.134 1.00 98.12 79 ALA A CA 1
ATOM 623 C C . ALA A 1 79 ? -0.486 -4.919 0.695 1.00 98.12 79 ALA A C 1
ATOM 625 O O . ALA A 1 79 ? -1.338 -4.844 -0.189 1.00 98.12 79 ALA A O 1
ATOM 626 N N . LYS A 1 80 ? 0.813 -4.783 0.459 1.00 98.19 80 LYS A N 1
ATOM 627 C CA . LYS A 1 80 ? 1.397 -4.623 -0.868 1.00 98.19 80 LYS A CA 1
ATOM 628 C C . LYS A 1 80 ? 2.524 -5.628 -1.042 1.00 98.19 80 LYS A C 1
ATOM 630 O O . LYS A 1 80 ? 3.347 -5.797 -0.151 1.00 98.19 80 LYS A O 1
ATOM 635 N N . VAL A 1 81 ? 2.578 -6.275 -2.195 1.00 97.69 81 VAL A N 1
ATOM 636 C CA . VAL A 1 81 ? 3.645 -7.204 -2.571 1.00 97.69 81 VAL A CA 1
ATOM 637 C C . VAL A 1 81 ? 4.153 -6.869 -3.960 1.00 97.69 81 VAL A C 1
ATOM 639 O O . VAL A 1 81 ? 3.385 -6.377 -4.785 1.00 97.69 81 VAL A O 1
ATOM 642 N N . ASN A 1 82 ? 5.428 -7.134 -4.234 1.00 96.44 82 ASN A N 1
ATOM 643 C CA . ASN A 1 82 ? 5.981 -6.980 -5.577 1.00 96.44 82 ASN A CA 1
ATOM 644 C C . ASN A 1 82 ? 6.828 -8.177 -6.030 1.00 96.44 82 ASN A C 1
ATOM 646 O O . ASN A 1 82 ? 7.143 -9.081 -5.253 1.00 96.44 82 ASN A O 1
ATOM 650 N N . ASN A 1 83 ? 7.217 -8.178 -7.304 1.00 94.75 83 ASN A N 1
ATOM 651 C CA . ASN A 1 83 ? 8.033 -9.229 -7.919 1.00 94.75 83 ASN A CA 1
ATOM 652 C C . ASN A 1 83 ? 9.495 -9.279 -7.434 1.00 94.75 83 ASN A C 1
ATOM 654 O O . ASN A 1 83 ? 10.212 -10.224 -7.760 1.00 94.75 83 ASN A O 1
ATOM 658 N N . SER A 1 84 ? 9.927 -8.327 -6.603 1.00 94.25 84 SER A N 1
ATOM 659 C CA . SER A 1 84 ? 11.190 -8.407 -5.855 1.00 94.25 84 SER A CA 1
ATOM 660 C C . SER A 1 84 ? 11.051 -9.163 -4.531 1.00 94.25 84 SER A C 1
ATOM 662 O O . SER A 1 84 ? 12.025 -9.254 -3.786 1.00 94.25 84 SER A O 1
ATOM 664 N N . SER A 1 85 ? 9.871 -9.735 -4.260 1.00 95.06 85 SER A N 1
ATOM 665 C CA . SER A 1 85 ? 9.514 -10.419 -3.011 1.00 95.06 85 SER A CA 1
ATOM 666 C C . SER A 1 85 ? 9.493 -9.493 -1.794 1.00 95.06 85 SER A C 1
ATOM 668 O O . SER A 1 85 ? 9.640 -9.958 -0.666 1.00 95.06 85 SER A O 1
ATOM 670 N N . LEU A 1 86 ? 9.294 -8.189 -1.998 1.00 95.69 86 LEU A N 1
ATOM 671 C CA . LEU A 1 86 ? 9.066 -7.261 -0.897 1.00 95.69 86 LEU A CA 1
ATOM 672 C C . LEU A 1 86 ? 7.595 -7.301 -0.497 1.00 95.69 86 LEU A C 1
ATOM 674 O O . LEU A 1 86 ? 6.717 -7.189 -1.351 1.00 95.69 86 LEU A O 1
ATOM 678 N N . ILE A 1 87 ? 7.344 -7.442 0.801 1.00 97.12 87 ILE A N 1
ATOM 679 C CA . ILE A 1 87 ? 6.007 -7.464 1.393 1.00 97.12 87 ILE A CA 1
ATOM 680 C C . ILE A 1 87 ? 5.897 -6.256 2.316 1.00 97.12 87 ILE A C 1
ATOM 682 O O . ILE A 1 87 ? 6.646 -6.131 3.279 1.00 97.12 87 ILE A O 1
ATOM 686 N N . VAL A 1 88 ? 4.959 -5.364 2.031 1.00 97.94 88 VAL A N 1
ATOM 687 C CA . VAL A 1 88 ? 4.617 -4.222 2.872 1.00 97.94 88 VAL A CA 1
ATOM 688 C C . VAL A 1 88 ? 3.286 -4.502 3.543 1.00 97.94 88 VAL A C 1
ATOM 690 O O . VAL A 1 88 ? 2.299 -4.780 2.867 1.00 97.94 88 VAL A O 1
ATOM 693 N N . LEU A 1 89 ? 3.256 -4.393 4.862 1.00 98.12 89 LEU A N 1
ATOM 694 C CA . LEU A 1 89 ? 2.051 -4.474 5.674 1.00 98.12 89 LEU A CA 1
ATOM 695 C C . LEU A 1 89 ? 1.841 -3.126 6.350 1.00 98.12 89 LEU A C 1
ATOM 697 O O . LEU A 1 89 ? 2.794 -2.540 6.861 1.00 98.12 89 LEU A O 1
ATOM 701 N N . VAL A 1 90 ? 0.608 -2.639 6.360 1.00 98.50 90 VAL A N 1
ATOM 702 C CA . VAL A 1 90 ? 0.231 -1.394 7.026 1.00 98.50 90 VAL A CA 1
ATOM 703 C C . VAL A 1 90 ? -1.050 -1.631 7.808 1.00 98.50 90 VAL A C 1
ATOM 705 O O . VAL A 1 90 ? -2.017 -2.174 7.283 1.00 98.50 90 VAL A O 1
ATOM 708 N N . TYR A 1 91 ? -1.058 -1.207 9.061 1.00 98.19 91 TYR A N 1
ATOM 709 C CA . TYR A 1 91 ? -2.237 -1.161 9.906 1.00 98.19 91 TYR A CA 1
ATOM 710 C C . TYR A 1 91 ? -2.481 0.280 10.328 1.00 98.19 91 TYR A C 1
ATOM 712 O O . TYR A 1 91 ? -1.571 0.954 10.800 1.00 98.19 91 TYR A O 1
ATOM 720 N N . ILE A 1 92 ? -3.707 0.749 10.160 1.00 97.50 92 ILE A N 1
ATOM 721 C CA . ILE A 1 92 ? -4.129 2.087 10.552 1.00 97.50 92 ILE A CA 1
ATOM 722 C C . ILE A 1 92 ? -5.257 1.938 11.561 1.00 97.50 92 ILE A C 1
ATOM 724 O O . ILE A 1 92 ? -6.225 1.227 11.300 1.00 97.50 92 ILE A O 1
ATOM 728 N N . GLN A 1 93 ? -5.141 2.646 12.679 1.00 96.69 93 GLN A N 1
ATOM 729 C CA . GLN A 1 93 ? -6.155 2.750 13.716 1.00 96.69 93 GLN A CA 1
ATOM 730 C C . GLN A 1 93 ? -6.429 4.218 14.018 1.00 96.69 93 GLN A C 1
ATOM 732 O O . GLN A 1 93 ? -5.533 4.966 14.401 1.00 96.69 93 GLN A O 1
ATOM 737 N N . ILE A 1 94 ? -7.686 4.615 13.912 1.00 94.38 94 ILE A N 1
ATOM 738 C CA . ILE A 1 94 ? -8.183 5.872 14.454 1.00 94.38 94 ILE A CA 1
ATOM 739 C C . ILE A 1 94 ? -8.528 5.595 15.922 1.00 94.38 94 ILE A C 1
ATOM 741 O O . ILE A 1 94 ? -9.315 4.696 16.216 1.00 94.38 94 ILE A O 1
ATOM 745 N N . LEU A 1 95 ? -7.846 6.274 16.847 1.00 88.50 95 LEU A N 1
ATOM 746 C CA . LEU A 1 95 ? -7.957 6.010 18.289 1.00 88.50 95 LEU A CA 1
ATOM 747 C C . LEU A 1 95 ? -9.074 6.830 18.940 1.00 88.50 95 LEU A C 1
ATOM 749 O O . LEU A 1 95 ? -9.759 6.313 19.810 1.00 88.50 95 LEU A O 1
ATOM 753 N N . ASN A 1 96 ? -9.231 8.090 18.526 1.00 84.00 96 ASN A N 1
ATOM 754 C CA . ASN A 1 96 ? -10.246 9.054 18.970 1.00 84.00 96 ASN A CA 1
ATOM 755 C C . ASN A 1 96 ? -10.426 10.124 17.880 1.00 84.00 96 ASN A C 1
ATOM 757 O O . ASN A 1 96 ? -9.653 10.142 16.914 1.00 84.00 96 ASN A O 1
ATOM 761 N N . SER A 1 97 ? -11.406 11.026 18.029 1.00 76.56 97 SER A N 1
ATOM 762 C CA . SER A 1 97 ? -11.594 12.117 17.070 1.00 76.56 97 SER A CA 1
ATOM 763 C C . SER A 1 97 ? -10.329 12.981 17.010 1.00 76.56 97 SER A C 1
ATOM 765 O O . SER A 1 97 ? -9.897 13.602 17.979 1.00 76.56 97 SER A O 1
ATOM 767 N N . GLY A 1 98 ? -9.633 12.885 15.879 1.00 82.38 98 GLY A N 1
ATOM 768 C CA . GLY A 1 98 ? -8.391 13.606 15.656 1.00 82.38 98 GLY A CA 1
ATOM 769 C C . GLY A 1 98 ? -7.082 12.866 15.934 1.00 82.38 98 GLY A C 1
ATOM 770 O O . GLY A 1 98 ? -6.045 13.505 15.814 1.00 82.38 98 GLY A O 1
ATOM 771 N N . VAL A 1 99 ? -7.052 11.561 16.246 1.00 92.94 99 VAL A N 1
ATOM 772 C CA . VAL A 1 99 ? -5.777 10.806 16.333 1.00 92.94 99 VAL A CA 1
ATOM 773 C C . VAL A 1 99 ? -5.801 9.555 15.465 1.00 92.94 99 VAL A C 1
ATOM 775 O O . VAL A 1 99 ? -6.598 8.645 15.698 1.00 92.94 99 VAL A O 1
ATOM 778 N N . LYS A 1 100 ? -4.867 9.471 14.512 1.00 95.19 100 LYS A N 1
ATOM 779 C CA . LYS A 1 100 ? -4.654 8.307 13.646 1.00 95.19 100 LYS A CA 1
ATOM 780 C C . LYS A 1 100 ? -3.252 7.738 13.857 1.00 95.19 100 LYS A C 1
ATOM 782 O O . LYS A 1 100 ? -2.250 8.401 13.605 1.00 95.19 100 LYS A O 1
ATOM 787 N N . LEU A 1 101 ? -3.194 6.492 14.306 1.00 96.25 101 LEU A N 1
ATOM 788 C CA . LEU A 1 101 ? -1.982 5.695 14.446 1.00 96.25 101 LEU A CA 1
ATOM 789 C C . LEU A 1 101 ? -1.808 4.815 13.206 1.00 96.25 101 LEU A C 1
ATOM 791 O O . LEU A 1 101 ? -2.711 4.067 12.842 1.00 96.25 101 LEU A O 1
ATOM 795 N N . THR A 1 102 ? -0.626 4.853 12.607 1.00 97.88 102 THR A N 1
ATOM 796 C CA . THR A 1 102 ? -0.224 4.003 11.486 1.00 97.88 102 THR A CA 1
ATOM 797 C C . THR A 1 102 ? 0.967 3.154 11.912 1.00 97.88 102 THR A C 1
ATOM 799 O O . THR A 1 102 ? 2.006 3.682 12.292 1.00 97.88 102 THR A O 1
ATOM 802 N N . LEU A 1 103 ? 0.847 1.836 11.824 1.00 98.19 103 LEU A N 1
ATOM 803 C CA . LEU A 1 103 ? 1.939 0.880 11.981 1.00 98.19 103 LEU A CA 1
ATOM 804 C C . LEU A 1 103 ? 2.260 0.291 10.612 1.00 98.19 103 LEU A C 1
ATOM 806 O O . LEU A 1 103 ? 1.355 -0.034 9.849 1.00 98.19 103 LEU A O 1
ATOM 810 N N . SER A 1 104 ? 3.537 0.142 10.283 1.00 98.06 104 SER A N 1
ATOM 811 C CA . SER A 1 104 ? 3.960 -0.412 8.998 1.00 98.06 104 SER A CA 1
ATOM 812 C C . SER A 1 104 ? 5.164 -1.329 9.141 1.00 98.06 104 SER A C 1
ATOM 814 O O . SER A 1 104 ? 6.008 -1.143 10.018 1.00 98.06 104 SER A O 1
ATOM 816 N N . ALA A 1 105 ? 5.244 -2.322 8.265 1.00 97.56 105 ALA A N 1
ATOM 817 C CA . ALA A 1 105 ? 6.369 -3.232 8.159 1.00 97.56 105 ALA A CA 1
ATOM 818 C C . ALA A 1 105 ? 6.713 -3.458 6.686 1.00 97.56 105 ALA A C 1
ATOM 820 O O . ALA A 1 105 ? 5.823 -3.694 5.874 1.00 97.56 105 ALA A O 1
ATOM 821 N N . LEU A 1 106 ? 7.999 -3.414 6.350 1.00 97.38 106 LEU A N 1
ATOM 822 C CA . LEU A 1 106 ? 8.544 -3.849 5.068 1.00 97.38 106 LEU A CA 1
ATOM 823 C C . LEU A 1 106 ? 9.417 -5.077 5.318 1.00 97.38 106 LEU A C 1
ATOM 825 O O . LEU A 1 106 ? 10.473 -4.991 5.952 1.00 97.38 106 LEU A O 1
ATOM 829 N N . LEU A 1 107 ? 8.964 -6.208 4.796 1.00 96.25 107 LEU A N 1
ATOM 830 C CA . LEU A 1 107 ? 9.588 -7.512 4.927 1.00 96.25 107 LEU A CA 1
ATOM 831 C C . LEU A 1 107 ? 10.235 -7.901 3.597 1.00 96.25 107 LEU A C 1
ATOM 833 O O . LEU A 1 107 ? 9.643 -7.740 2.528 1.00 96.25 107 LEU A O 1
ATOM 837 N N . ASP A 1 108 ? 11.448 -8.438 3.677 1.00 95.75 108 ASP A N 1
ATOM 838 C CA . ASP A 1 108 ? 12.123 -9.062 2.543 1.00 95.75 108 ASP A CA 1
ATOM 839 C C . ASP A 1 108 ? 11.774 -10.552 2.548 1.00 95.75 108 ASP A C 1
ATOM 841 O O . ASP A 1 108 ? 12.246 -11.309 3.397 1.00 95.75 108 ASP A O 1
ATOM 845 N N . GLY A 1 109 ? 10.925 -10.968 1.610 1.00 92.88 109 GLY A N 1
ATOM 846 C CA . GLY A 1 109 ? 10.479 -12.350 1.478 1.00 92.88 109 GLY A CA 1
ATOM 847 C C . GLY A 1 109 ? 11.581 -13.318 1.043 1.00 92.88 109 GLY A C 1
ATOM 848 O O . GLY A 1 109 ? 11.465 -14.508 1.322 1.00 92.88 109 GLY A O 1
ATOM 849 N N . LYS A 1 110 ? 12.667 -12.841 0.414 1.00 93.31 110 LYS A N 1
ATOM 850 C CA . LYS A 1 110 ? 13.835 -13.684 0.090 1.00 93.31 110 LYS A CA 1
ATOM 851 C C . LYS A 1 110 ? 14.682 -13.938 1.330 1.00 93.31 110 LYS A C 1
ATOM 853 O O . LYS A 1 110 ? 15.211 -15.031 1.502 1.00 93.31 110 LYS A O 1
ATOM 858 N N . ASN A 1 111 ? 14.766 -12.944 2.210 1.00 92.88 111 ASN A N 1
ATOM 859 C CA . ASN A 1 111 ? 15.611 -12.961 3.399 1.00 92.88 111 ASN A CA 1
ATOM 860 C C . ASN A 1 111 ? 14.792 -12.922 4.699 1.00 92.88 111 ASN A C 1
ATOM 862 O O . ASN A 1 111 ? 15.150 -12.225 5.642 1.00 92.88 111 ASN A O 1
ATOM 866 N N . PHE A 1 112 ? 13.706 -13.697 4.779 1.00 87.12 112 PHE A N 1
ATOM 867 C CA . PHE A 1 112 ? 12.76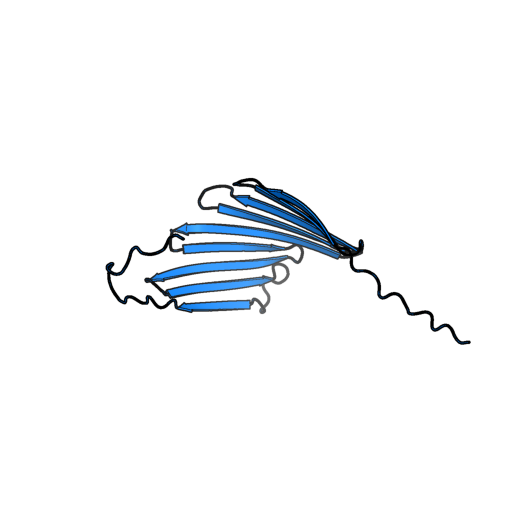8 -13.648 5.914 1.00 87.12 112 PHE A CA 1
ATOM 868 C C . PHE A 1 112 ? 13.388 -14.024 7.273 1.00 87.12 112 PHE A C 1
ATOM 870 O O . PHE A 1 112 ? 12.911 -13.619 8.326 1.00 87.12 112 PHE A O 1
ATOM 877 N N . LYS A 1 113 ? 14.448 -14.840 7.266 1.00 86.25 113 LYS A N 1
ATOM 878 C CA . LYS A 1 113 ? 15.173 -15.236 8.486 1.00 86.25 113 LYS A CA 1
ATOM 879 C C . LYS A 1 113 ? 16.318 -14.286 8.841 1.00 86.25 113 LYS A C 1
ATOM 881 O O . LYS A 1 113 ? 16.929 -14.452 9.893 1.00 86.25 113 LYS A O 1
ATOM 886 N N . ALA A 1 114 ? 16.653 -13.350 7.957 1.00 85.44 114 ALA A N 1
ATOM 887 C CA . ALA A 1 114 ? 17.723 -12.396 8.190 1.00 85.44 114 ALA A CA 1
ATOM 888 C C . ALA A 1 114 ? 17.205 -11.192 8.985 1.00 85.44 114 ALA A C 1
ATOM 890 O O . ALA A 1 114 ? 16.021 -10.857 8.955 1.00 85.44 114 ALA A O 1
ATOM 891 N N . SER A 1 115 ? 18.104 -10.504 9.682 1.00 73.81 115 SER A N 1
ATOM 892 C CA . SER A 1 115 ? 17.812 -9.173 10.208 1.00 73.81 115 SER A CA 1
ATOM 893 C C . SER A 1 115 ? 17.844 -8.150 9.063 1.00 73.81 115 SER A C 1
ATOM 895 O O . SER A 1 115 ? 18.639 -8.273 8.134 1.00 73.81 115 SER A O 1
ATOM 897 N N . GLY A 1 116 ? 16.964 -7.144 9.097 1.00 84.44 116 GLY A N 1
ATOM 898 C CA . GLY A 1 116 ? 16.899 -6.107 8.051 1.00 84.44 116 GLY A CA 1
ATOM 899 C C . GLY A 1 116 ? 15.491 -5.678 7.631 1.00 84.44 116 GLY A C 1
ATOM 900 O O . GLY A 1 116 ? 15.345 -4.770 6.813 1.00 84.44 116 GLY A O 1
ATOM 901 N N . HIS A 1 117 ? 14.447 -6.294 8.189 1.00 93.44 117 HIS A N 1
ATOM 902 C CA . HIS A 1 117 ? 13.071 -5.830 8.015 1.00 93.44 117 HIS A CA 1
ATOM 903 C C . HIS A 1 117 ? 12.883 -4.437 8.620 1.00 93.44 117 HIS A C 1
ATOM 905 O O . HIS A 1 117 ? 13.371 -4.155 9.716 1.00 93.44 117 HIS A O 1
ATOM 911 N N . LYS A 1 118 ? 12.172 -3.561 7.907 1.00 95.94 118 LYS A N 1
ATOM 912 C CA . LYS A 1 118 ? 11.920 -2.193 8.373 1.00 95.94 118 LYS A CA 1
ATOM 913 C C . LYS A 1 118 ? 10.572 -2.137 9.065 1.00 95.94 118 LYS A C 1
ATOM 915 O O . LYS A 1 118 ? 9.593 -2.651 8.534 1.00 95.94 118 LYS A O 1
ATOM 920 N N . LEU A 1 119 ? 10.525 -1.476 10.212 1.00 96.81 119 LEU A N 1
ATOM 921 C CA . LEU A 1 119 ? 9.293 -1.159 10.924 1.00 96.81 119 LEU A CA 1
ATOM 922 C C . LEU A 1 119 ? 9.125 0.359 10.953 1.00 96.81 119 LEU A C 1
ATOM 924 O O . LEU A 1 119 ? 10.108 1.090 11.078 1.00 96.81 119 LEU A O 1
ATOM 928 N N . GLY A 1 120 ? 7.889 0.824 10.822 1.00 96.62 120 GLY A N 1
ATOM 929 C CA . GLY A 1 120 ? 7.541 2.238 10.853 1.00 96.62 120 GLY A CA 1
ATOM 930 C C . GLY A 1 120 ? 6.316 2.485 11.720 1.00 96.62 120 GLY A C 1
ATOM 931 O O . GLY A 1 120 ? 5.395 1.669 11.756 1.00 96.62 120 GLY A O 1
ATOM 932 N N . LEU A 1 121 ? 6.305 3.633 12.391 1.00 97.56 121 LEU A N 1
ATOM 933 C CA . LEU A 1 121 ? 5.191 4.122 13.193 1.00 97.56 121 LEU A CA 1
ATOM 934 C C . LEU A 1 121 ? 4.917 5.576 12.804 1.00 97.56 121 LEU A C 1
ATOM 936 O O . LEU A 1 121 ? 5.840 6.383 12.733 1.00 97.56 121 LEU A O 1
ATOM 940 N N . GLY A 1 122 ? 3.655 5.895 12.543 1.00 96.38 122 GLY A N 1
ATOM 941 C CA . GLY A 1 122 ? 3.173 7.237 12.248 1.00 96.38 122 GLY A CA 1
ATOM 942 C C . GLY A 1 122 ? 2.048 7.615 13.201 1.00 96.38 122 GLY A C 1
ATOM 943 O O . GLY A 1 122 ? 1.170 6.802 13.476 1.00 96.38 122 GLY A O 1
ATOM 944 N N . LEU A 1 123 ? 2.077 8.845 13.700 1.00 95.06 123 LEU A N 1
ATOM 945 C CA . LEU A 1 123 ? 0.995 9.442 14.474 1.00 95.06 123 LEU A CA 1
ATOM 946 C C . LEU A 1 123 ? 0.571 10.717 13.759 1.00 95.06 123 LEU A C 1
ATOM 948 O O . LEU A 1 123 ? 1.373 11.633 13.587 1.00 95.06 123 LEU A O 1
ATOM 952 N N . GLU A 1 124 ? -0.679 10.756 13.329 1.00 93.88 124 GLU A N 1
ATOM 953 C CA . GLU A 1 124 ? -1.287 11.925 12.713 1.00 93.88 124 GLU A CA 1
ATOM 954 C C . GLU A 1 124 ? -2.335 12.495 13.666 1.00 93.88 124 GLU A C 1
ATOM 956 O O . GLU A 1 124 ? -3.187 11.765 14.179 1.00 93.88 124 GLU A O 1
ATOM 961 N N . PHE A 1 125 ? -2.257 13.805 13.888 1.00 91.69 125 PHE A N 1
ATOM 962 C CA . PHE A 1 125 ? -3.172 14.547 14.743 1.00 91.69 125 PHE A CA 1
ATOM 963 C C . PHE A 1 125 ? -3.973 15.521 13.884 1.00 91.69 125 PHE A C 1
ATOM 965 O O . PHE A 1 125 ? -3.396 16.321 13.148 1.00 91.69 125 PHE A O 1
ATOM 972 N N . GLN A 1 126 ? -5.294 15.468 13.984 1.00 84.31 126 GLN A N 1
ATOM 973 C CA . GLN A 1 126 ? -6.195 16.431 13.374 1.00 84.31 126 GLN A CA 1
ATOM 974 C C . GLN A 1 126 ? -6.883 17.210 14.489 1.00 84.31 126 GLN A C 1
ATOM 976 O O . GLN A 1 126 ? -7.569 16.635 15.328 1.00 84.31 126 GLN A O 1
ATOM 981 N N . ALA A 1 127 ? -6.670 18.523 14.515 1.00 75.69 127 ALA A N 1
ATOM 982 C CA . ALA A 1 127 ? -7.344 19.389 15.467 1.00 75.69 127 ALA A CA 1
ATOM 983 C C . ALA A 1 127 ? -8.798 19.601 15.026 1.00 75.69 127 ALA A C 1
ATOM 985 O O . ALA A 1 127 ? -9.053 20.057 13.909 1.00 75.69 127 ALA A O 1
ATOM 986 N N . GLU A 1 128 ? -9.749 19.310 15.908 1.00 61.69 128 GLU A N 1
ATOM 987 C CA . GLU A 1 128 ? -11.110 19.819 15.773 1.00 61.69 128 GLU A CA 1
ATOM 988 C C . GLU A 1 128 ? -11.115 21.307 16.149 1.00 61.69 128 GLU A C 1
ATOM 990 O O . GLU A 1 128 ? -10.976 21.661 17.320 1.00 61.69 128 GLU A O 1
ATOM 995 N N . MET A 1 129 ? -11.290 22.205 15.173 1.00 46.78 129 MET A N 1
ATOM 996 C CA . MET A 1 129 ? -11.756 23.562 15.474 1.00 46.78 129 MET A CA 1
ATOM 997 C C . MET A 1 129 ? -13.252 23.499 15.795 1.00 46.78 129 MET A C 1
ATOM 999 O O . MET A 1 129 ? -14.098 23.756 14.942 1.00 46.78 129 MET A O 1
ATOM 1003 N N . ASN A 1 130 ? -13.585 23.175 17.041 1.00 53.84 130 ASN A N 1
ATOM 1004 C CA . ASN A 1 130 ? -14.905 23.479 17.581 1.00 53.84 130 ASN A CA 1
ATOM 1005 C C . ASN A 1 130 ? -14.945 24.960 17.980 1.00 53.84 130 ASN A C 1
ATOM 1007 O O . ASN A 1 130 ? -14.745 25.302 19.143 1.00 53.84 130 ASN A O 1
ATOM 1011 N N . THR A 1 131 ? -15.228 25.847 17.022 1.00 44.53 131 THR A N 1
ATOM 1012 C CA . THR A 1 131 ? -15.747 27.190 17.327 1.00 44.53 131 THR A CA 1
ATOM 1013 C C . THR A 1 131 ? -17.021 27.482 16.537 1.00 44.53 131 THR A C 1
ATOM 1015 O O . THR A 1 131 ? -16.978 27.993 15.423 1.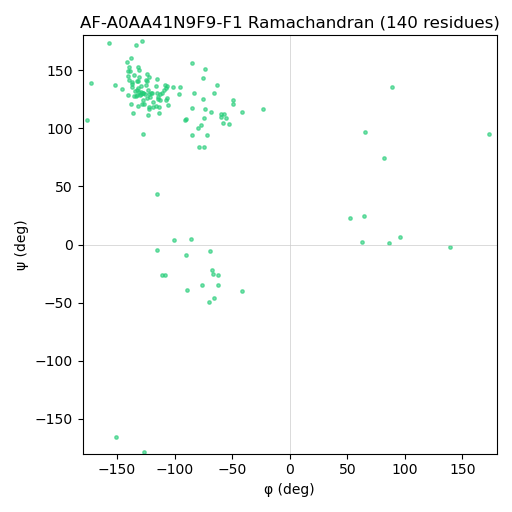00 44.53 131 THR A O 1
ATOM 1018 N N . LEU A 1 132 ? -18.121 27.209 17.249 1.00 39.78 132 LEU A N 1
ATOM 1019 C CA . LEU A 1 132 ? -19.484 27.757 17.204 1.00 39.78 132 LEU A CA 1
ATOM 1020 C C . LEU A 1 132 ? -20.542 27.134 16.263 1.00 39.78 132 LEU A C 1
ATOM 1022 O O . LEU A 1 132 ? -20.273 26.861 15.095 1.00 39.78 132 LEU A O 1
ATOM 1026 N N . PRO A 1 133 ? -21.778 26.936 16.784 1.00 44.19 133 PRO A N 1
ATOM 1027 C CA . PRO A 1 133 ? -22.921 26.477 16.011 1.00 44.19 133 PRO A CA 1
ATOM 1028 C C . PRO A 1 133 ? -23.448 27.591 15.096 1.00 44.19 133 PRO A C 1
ATOM 1030 O O . PRO A 1 133 ? -23.350 28.777 15.401 1.00 44.19 133 PRO A O 1
ATOM 1033 N N . SER A 1 134 ? -24.033 27.158 13.981 1.00 47.88 134 SER A N 1
ATOM 1034 C CA . SER A 1 134 ? -24.831 27.908 13.007 1.00 47.88 134 SER A CA 1
ATOM 1035 C C . SER A 1 134 ? -25.497 29.187 13.532 1.00 47.88 134 SER A C 1
ATOM 1037 O O . SER A 1 134 ? -26.395 29.096 14.367 1.00 47.88 134 SER A O 1
ATOM 1039 N N . LEU A 1 135 ? -25.109 30.337 12.972 1.00 45.84 135 LEU A N 1
ATOM 1040 C CA . LEU A 1 135 ? -25.929 31.528 12.690 1.00 45.84 135 LEU A CA 1
ATOM 1041 C C . LEU A 1 135 ? -24.976 32.632 12.205 1.00 45.84 135 LEU A C 1
ATOM 1043 O O . LEU A 1 135 ? -24.369 33.289 13.039 1.00 45.84 135 LEU A O 1
ATOM 1047 N N . ILE A 1 136 ? -24.806 32.798 10.886 1.00 38.62 136 ILE A N 1
ATOM 1048 C CA . ILE A 1 136 ? -24.487 34.069 10.198 1.00 38.62 136 ILE A CA 1
ATOM 1049 C C . ILE A 1 136 ? -24.472 33.807 8.677 1.00 38.62 136 ILE A C 1
ATOM 1051 O O . ILE A 1 136 ? -23.587 33.154 8.137 1.00 38.62 136 ILE A O 1
ATOM 1055 N N . LEU A 1 137 ? -25.530 34.330 8.051 1.00 34.72 137 LEU A N 1
ATOM 1056 C CA . LEU A 1 137 ? -25.718 34.717 6.652 1.00 34.72 137 LEU A CA 1
ATOM 1057 C C . LEU A 1 137 ? -25.707 33.652 5.538 1.00 34.72 137 LEU A C 1
ATOM 1059 O O . LEU A 1 137 ? -24.704 33.402 4.875 1.00 34.72 137 LEU A O 1
ATOM 1063 N N . ASP A 1 138 ? -26.929 33.243 5.174 1.00 44.28 138 ASP A N 1
ATOM 1064 C CA . ASP A 1 138 ? -27.427 33.521 3.821 1.00 44.28 138 ASP A CA 1
ATOM 1065 C C . ASP A 1 138 ? -27.028 34.951 3.415 1.00 44.28 138 ASP A C 1
ATOM 1067 O O . ASP A 1 138 ? -27.494 35.894 4.048 1.00 44.28 138 ASP A O 1
ATOM 1071 N N . TYR A 1 139 ? -26.164 35.132 2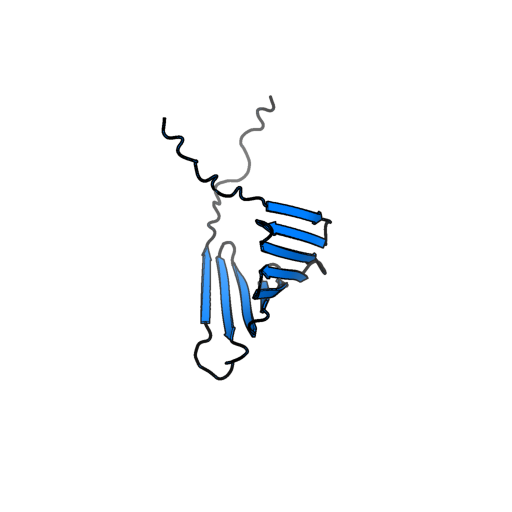.412 1.00 38.38 139 TYR A N 1
ATOM 1072 C CA . TYR A 1 139 ? -26.236 36.245 1.454 1.00 38.38 139 TYR A CA 1
ATOM 1073 C C . TYR A 1 139 ? -25.213 36.067 0.321 1.00 38.38 139 TYR A C 1
ATOM 1075 O O . TYR A 1 139 ? -24.053 35.739 0.552 1.00 38.38 139 TYR A O 1
ATOM 1083 N N . PHE A 1 140 ? -25.681 36.380 -0.890 1.00 31.53 140 PHE A N 1
ATOM 1084 C CA . PHE A 1 140 ? -24.973 36.480 -2.172 1.00 31.53 140 PHE A CA 1
ATOM 1085 C C . PHE A 1 140 ? -24.705 35.182 -2.945 1.00 31.53 140 PHE A C 1
ATOM 1087 O O . PHE A 1 140 ? -23.577 34.744 -3.140 1.00 31.53 140 PHE A O 1
ATOM 1094 N N . ALA A 1 141 ? -25.789 34.674 -3.536 1.00 34.06 141 ALA A N 1
ATOM 1095 C CA . ALA A 1 141 ? -25.777 34.446 -4.976 1.00 34.06 141 ALA A CA 1
ATOM 1096 C C . ALA A 1 141 ? -25.885 35.808 -5.695 1.00 34.06 141 ALA A C 1
ATOM 1098 O O . ALA A 1 141 ? -26.890 36.504 -5.539 1.00 34.06 141 ALA A O 1
ATOM 1099 N N . ILE A 1 142 ? -24.845 36.176 -6.445 1.00 43.66 142 ILE A N 1
ATOM 1100 C CA . ILE A 1 142 ? -24.931 36.889 -7.730 1.00 43.66 142 ILE A CA 1
ATOM 1101 C C . ILE A 1 142 ? -23.984 36.144 -8.664 1.00 43.66 142 ILE A C 1
ATOM 1103 O O . ILE A 1 142 ? -22.844 35.879 -8.219 1.00 43.66 142 ILE A O 1
#

Organism: Sciurus carolinensis (NCBI:txid30640)

InterPro domains:
  IPR001925 Porin, eukaryotic type [PTHR11743] (4-125)
  IPR023614 Porin domain superfamily [G3DSA:2.40.160.10] (1-127)
  IPR027246 Eukaryotic porin/Tom40 [PF01459] (8-120)